Protein AF-A0A183CRA4-F1 (afdb_monomer_lite)

InterPro domains:
  IPR004686 Tricarboxylate/iron carrier [PF03820] (1-101)
  IPR004686 Tricarboxylate/iron carrier [PTHR11153] (2-101)

pLDDT: mean 79.02, std 6.77, range [53.03, 89.12]

Foldseek 3Di:
DVVLVVLVVVLVCVLVVVLVVVLVVVLVVQCVDPVCVVDPVNSVVVSVVSNVVSNVVSVVVSCVVDPQKDKDFLVPDDPVVSVVCCVPPNDDGMDIDGPDD

Secondary structure (DSSP, 8-state):
-TTHHHHHHHHHHHHHHHHHHHHHHHHHHHTTSHHHHH-TTHHHHHHHHHHHHHHHHHHHHHHHHS-SEEEEEGGGS-HHHHHHHHHHH---SEEEEE---

Sequence (101 aa):
AWLAIPQVVVSRVLMATPYMVLTPLVVNQLAKKEWFNARRWVSPAFQMLFCGVIIFFSTPLCCAIFPQLSHIKTSSLEPKLREKIAREHGHRDVVYFNKGL

Structure (mmCIF, N/CA/C/O backbone):
data_AF-A0A183CRA4-F1
#
_entry.id   AF-A0A183CRA4-F1
#
loop_
_atom_site.group_PDB
_atom_site.id
_atom_site.type_symbol
_atom_site.label_atom_id
_atom_site.label_alt_id
_atom_site.label_comp_id
_atom_site.label_asym_id
_atom_site.label_entity_id
_atom_site.label_seq_id
_atom_site.pdbx_PDB_ins_code
_atom_site.Cartn_x
_atom_site.Cartn_y
_atom_site.Cartn_z
_atom_site.occupancy
_atom_site.B_iso_or_equiv
_atom_site.auth_seq_id
_atom_site.auth_comp_id
_atom_site.auth_asym_id
_atom_site.auth_atom_id
_atom_site.pdbx_PDB_model_num
ATOM 1 N N . ALA A 1 1 ? 16.101 7.323 -15.024 1.00 53.25 1 ALA A N 1
ATOM 2 C CA . ALA A 1 1 ? 16.418 6.533 -13.814 1.00 53.25 1 ALA A CA 1
ATOM 3 C C . ALA A 1 1 ? 16.021 7.256 -12.520 1.00 53.25 1 ALA A C 1
ATOM 5 O O . ALA A 1 1 ? 15.339 6.651 -11.707 1.00 53.25 1 ALA A O 1
ATOM 6 N N . TRP A 1 2 ? 16.356 8.544 -12.349 1.00 58.09 2 TRP A N 1
ATOM 7 C CA . TRP A 1 2 ? 16.153 9.311 -11.102 1.00 58.09 2 TRP A CA 1
ATOM 8 C C . TRP A 1 2 ? 14.713 9.409 -10.566 1.00 58.09 2 TRP A C 1
ATOM 10 O O . TRP A 1 2 ? 14.528 9.524 -9.363 1.00 58.09 2 TRP A O 1
ATOM 20 N N . LEU A 1 3 ? 13.695 9.318 -11.428 1.00 67.38 3 LEU A N 1
ATOM 21 C CA . LEU A 1 3 ? 12.284 9.393 -11.017 1.00 67.38 3 LEU A CA 1
ATOM 22 C C . LEU A 1 3 ? 11.679 8.040 -10.598 1.00 67.38 3 LEU A C 1
ATOM 24 O O . LEU A 1 3 ? 10.609 8.016 -10.001 1.00 67.38 3 LEU A O 1
ATOM 28 N N . ALA A 1 4 ? 12.346 6.912 -10.871 1.00 70.19 4 ALA A N 1
ATOM 29 C CA . ALA A 1 4 ? 11.778 5.587 -10.605 1.00 70.19 4 ALA A CA 1
ATOM 30 C C . ALA A 1 4 ? 11.708 5.267 -9.103 1.00 70.19 4 ALA A C 1
ATOM 32 O O . ALA A 1 4 ? 10.688 4.788 -8.617 1.00 70.19 4 ALA A O 1
ATOM 33 N N . ILE A 1 5 ? 12.770 5.584 -8.360 1.00 76.81 5 ILE A N 1
ATOM 34 C CA . ILE A 1 5 ? 12.841 5.369 -6.909 1.00 76.81 5 ILE A CA 1
ATOM 35 C C . ILE A 1 5 ? 11.800 6.219 -6.156 1.00 76.81 5 ILE A C 1
ATOM 37 O O . ILE A 1 5 ? 11.008 5.635 -5.415 1.00 76.81 5 ILE A O 1
ATOM 41 N N . PRO A 1 6 ? 11.713 7.556 -6.345 1.00 78.38 6 PRO A N 1
ATOM 42 C CA . PRO A 1 6 ? 10.718 8.360 -5.634 1.00 78.38 6 PRO A CA 1
ATOM 43 C C . PRO A 1 6 ? 9.282 7.979 -6.010 1.00 78.38 6 PRO A C 1
ATOM 45 O O . PRO A 1 6 ? 8.412 8.001 -5.147 1.00 78.38 6 PRO A O 1
ATOM 48 N N . GLN A 1 7 ? 9.030 7.552 -7.252 1.00 75.06 7 GLN A N 1
ATOM 49 C CA . GLN A 1 7 ? 7.721 7.049 -7.673 1.00 75.06 7 GLN A CA 1
ATOM 50 C C . GLN A 1 7 ? 7.284 5.818 -6.857 1.00 75.06 7 GLN A C 1
ATOM 52 O O . GLN A 1 7 ? 6.143 5.757 -6.398 1.00 75.06 7 GLN A O 1
ATOM 57 N N . VAL A 1 8 ? 8.190 4.861 -6.629 1.00 77.50 8 VAL A N 1
ATOM 58 C CA . VAL A 1 8 ? 7.909 3.671 -5.807 1.00 77.50 8 VAL A CA 1
ATOM 59 C C . VAL A 1 8 ? 7.714 4.049 -4.338 1.00 77.50 8 VAL A C 1
ATOM 61 O O . VAL A 1 8 ? 6.766 3.583 -3.707 1.00 77.50 8 VAL A O 1
ATOM 64 N N . VAL A 1 9 ? 8.564 4.927 -3.797 1.00 81.12 9 VAL A N 1
ATOM 65 C CA . VAL A 1 9 ? 8.454 5.391 -2.403 1.00 81.12 9 VAL A CA 1
ATOM 66 C C . VAL A 1 9 ? 7.105 6.072 -2.163 1.00 81.12 9 VAL A C 1
ATOM 68 O O . VAL A 1 9 ? 6.393 5.708 -1.228 1.00 81.12 9 VAL A O 1
ATOM 71 N N . VAL A 1 10 ? 6.704 6.994 -3.042 1.00 81.69 10 VAL A N 1
ATOM 72 C CA . VAL A 1 10 ? 5.410 7.686 -2.951 1.00 81.69 10 VAL A CA 1
ATOM 73 C C . VAL A 1 10 ? 4.247 6.699 -3.065 1.00 81.69 10 VAL A C 1
ATOM 75 O O . VAL A 1 10 ? 3.313 6.780 -2.270 1.00 81.69 10 VAL A O 1
ATOM 78 N N . SER A 1 11 ? 4.319 5.718 -3.973 1.00 80.25 11 SER A N 1
ATOM 79 C CA . SER A 1 11 ? 3.296 4.669 -4.082 1.00 80.25 11 SER A CA 1
ATOM 80 C C . SER A 1 11 ? 3.122 3.884 -2.781 1.00 80.25 11 SER A C 1
ATOM 82 O O . SER A 1 11 ? 1.993 3.613 -2.377 1.00 80.25 11 SER A O 1
ATOM 84 N N . ARG A 1 12 ? 4.222 3.500 -2.124 1.00 80.44 12 ARG A N 1
ATOM 85 C CA . ARG A 1 12 ? 4.184 2.713 -0.881 1.00 80.44 12 ARG A CA 1
ATOM 86 C C . ARG A 1 12 ? 3.638 3.532 0.290 1.00 80.44 12 ARG A C 1
ATOM 88 O O . ARG A 1 12 ? 2.836 3.016 1.066 1.00 80.44 12 ARG A O 1
ATOM 95 N N . VAL A 1 13 ? 4.004 4.812 0.380 1.00 83.94 13 VAL A N 1
ATOM 96 C CA . VAL A 1 13 ? 3.470 5.739 1.393 1.00 83.94 13 VAL A CA 1
ATOM 97 C C . VAL A 1 13 ? 1.973 5.965 1.187 1.00 83.94 13 VAL A C 1
ATOM 99 O O . VAL A 1 13 ? 1.200 5.853 2.139 1.00 83.94 13 VAL A O 1
ATOM 102 N N . LEU A 1 14 ? 1.538 6.214 -0.051 1.00 80.31 14 LEU A N 1
ATOM 103 C CA . LEU A 1 14 ? 0.122 6.392 -0.381 1.00 80.31 14 LEU A CA 1
ATOM 104 C C . LEU A 1 14 ? -0.708 5.145 -0.076 1.00 80.31 14 LEU A C 1
ATOM 106 O O . LEU A 1 14 ? -1.829 5.278 0.399 1.00 80.31 14 LEU A O 1
ATOM 110 N N . MET A 1 15 ? -0.158 3.945 -0.278 1.00 78.56 15 MET A N 1
ATOM 111 C CA . MET A 1 15 ? -0.852 2.697 0.048 1.00 78.56 15 MET A CA 1
ATOM 112 C C . MET A 1 15 ? -1.079 2.536 1.563 1.00 78.56 15 MET A C 1
ATOM 114 O O . MET A 1 15 ? -2.121 2.029 1.979 1.00 78.56 15 MET A O 1
ATOM 118 N N . ALA A 1 16 ? -0.125 2.989 2.387 1.00 79.19 16 ALA A N 1
ATOM 119 C CA . ALA A 1 16 ? -0.157 2.859 3.847 1.00 79.19 16 ALA A CA 1
ATOM 120 C C . ALA A 1 16 ? -0.923 3.992 4.562 1.00 79.19 16 ALA A C 1
ATOM 122 O O . ALA A 1 16 ? -1.536 3.777 5.609 1.00 79.19 16 ALA A O 1
ATOM 123 N N . THR A 1 17 ? -0.931 5.195 3.988 1.00 83.56 17 THR A N 1
ATOM 124 C CA . THR A 1 17 ? -1.567 6.384 4.579 1.00 83.56 17 THR A CA 1
ATOM 125 C C . THR A 1 17 ? -3.056 6.195 4.921 1.00 83.56 17 THR A C 1
ATOM 127 O O . THR A 1 17 ? -3.435 6.534 6.046 1.00 83.56 17 THR A O 1
ATOM 130 N N . PRO A 1 18 ? -3.924 5.642 4.045 1.00 77.88 18 PRO A N 1
ATOM 131 C CA . PRO A 1 18 ? -5.351 5.555 4.342 1.00 77.88 18 PRO A CA 1
ATOM 132 C C . PRO A 1 18 ? -5.624 4.666 5.553 1.00 77.88 18 PRO A C 1
ATOM 134 O O . PRO A 1 18 ? -6.401 5.057 6.419 1.00 77.88 18 PRO A O 1
ATOM 137 N N . TYR A 1 19 ? -4.956 3.515 5.683 1.00 80.75 19 TYR A N 1
ATOM 138 C CA . TYR A 1 19 ? -5.188 2.654 6.844 1.00 80.75 19 TYR A CA 1
ATOM 139 C C . TYR A 1 19 ? -4.631 3.289 8.128 1.00 80.75 19 TYR A C 1
ATOM 141 O O . TYR A 1 19 ? -5.309 3.240 9.155 1.00 80.75 19 TYR A O 1
ATOM 149 N N . MET A 1 20 ? -3.444 3.912 8.088 1.00 83.44 20 MET A N 1
ATOM 150 C CA . MET A 1 20 ? -2.828 4.517 9.277 1.00 83.44 20 MET A CA 1
ATOM 151 C C . MET A 1 20 ? -3.635 5.689 9.839 1.00 83.44 20 MET A C 1
ATOM 153 O O . MET A 1 20 ? -3.617 5.900 11.047 1.00 83.44 20 MET A O 1
ATOM 157 N N . VAL A 1 21 ? -4.365 6.422 8.993 1.00 84.88 21 VAL A N 1
ATOM 158 C CA . VAL A 1 21 ? -5.225 7.5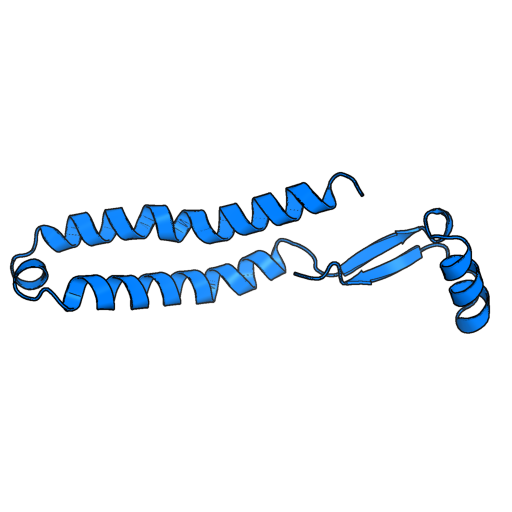34 9.425 1.00 84.88 21 VAL A CA 1
ATOM 159 C C . VAL A 1 21 ? -6.629 7.053 9.794 1.00 84.88 21 VAL A C 1
ATOM 161 O O . VAL A 1 21 ? -7.167 7.448 10.827 1.00 84.88 21 VAL A O 1
ATOM 164 N N . LEU A 1 22 ? -7.235 6.173 8.992 1.00 82.50 22 LEU A N 1
ATOM 165 C CA . LEU A 1 22 ? -8.615 5.730 9.218 1.00 82.50 22 LEU A CA 1
ATOM 166 C C . LEU A 1 22 ? -8.743 4.813 10.437 1.00 82.50 22 LEU A C 1
ATOM 168 O O . LEU A 1 22 ? -9.704 4.932 11.193 1.00 82.50 22 LEU A O 1
ATOM 172 N N . THR A 1 23 ? -7.769 3.931 10.666 1.00 82.88 23 THR A N 1
ATOM 173 C CA . THR A 1 23 ? -7.793 2.981 11.789 1.00 82.88 23 THR A CA 1
ATOM 174 C C . THR A 1 23 ? -7.932 3.672 13.155 1.00 82.88 23 THR A C 1
ATOM 176 O O . THR A 1 23 ? -8.881 3.344 13.869 1.00 82.88 23 THR A O 1
ATOM 179 N N . PRO A 1 24 ? -7.073 4.639 13.551 1.00 83.50 24 PRO A N 1
ATOM 180 C CA . PRO A 1 24 ? -7.199 5.293 14.854 1.00 83.50 24 PRO A CA 1
ATOM 181 C C . PRO A 1 24 ? -8.481 6.125 14.976 1.00 83.50 24 PRO A C 1
ATOM 183 O O . PRO A 1 24 ? -9.057 6.174 16.059 1.00 83.50 24 PRO A O 1
ATOM 186 N N . LEU A 1 25 ? -8.976 6.730 13.889 1.00 85.75 25 LEU A N 1
ATOM 187 C CA . LEU A 1 25 ? -10.237 7.479 13.909 1.00 85.75 25 LEU A CA 1
ATOM 188 C C . LEU A 1 25 ? -11.433 6.564 14.192 1.00 85.75 25 LEU A C 1
ATOM 190 O O . LEU A 1 25 ? -12.255 6.874 15.055 1.00 85.75 25 LEU A O 1
ATOM 194 N N . VAL A 1 26 ? -11.509 5.422 13.507 1.00 84.38 26 VAL A N 1
ATOM 195 C CA . VAL A 1 26 ? -12.592 4.448 13.690 1.00 84.38 26 VAL A CA 1
ATOM 196 C C . VAL A 1 26 ? -12.512 3.804 15.073 1.00 84.38 26 VAL A C 1
ATOM 198 O O . VAL A 1 26 ? -13.519 3.738 15.776 1.00 84.38 26 VAL A O 1
ATOM 201 N N . VAL A 1 27 ? -11.318 3.389 15.511 1.00 84.06 27 VAL A N 1
ATOM 202 C CA . VAL A 1 27 ? -11.121 2.803 16.846 1.00 84.06 27 VAL A CA 1
ATOM 203 C C . VAL A 1 27 ? -11.471 3.809 17.946 1.00 84.06 27 VAL A C 1
ATOM 205 O O . VAL A 1 27 ? -12.146 3.436 18.900 1.00 84.06 27 VAL A O 1
ATOM 208 N N . ASN A 1 28 ? -11.112 5.090 17.805 1.00 84.81 28 ASN A N 1
ATOM 209 C CA . ASN A 1 28 ? -11.454 6.126 18.784 1.00 84.81 28 ASN A CA 1
ATOM 210 C C . ASN A 1 28 ? -12.968 6.404 18.853 1.00 84.81 28 ASN A C 1
ATOM 212 O O . ASN A 1 28 ? -13.501 6.713 19.917 1.00 84.81 28 ASN A O 1
ATOM 216 N N . GLN A 1 29 ? -13.694 6.271 17.739 1.00 83.69 29 GLN A N 1
ATOM 217 C CA . GLN A 1 29 ? -15.158 6.346 17.756 1.00 83.69 29 GLN A CA 1
ATOM 218 C C . GLN A 1 29 ? -15.796 5.106 18.393 1.00 83.69 29 GLN A C 1
ATOM 220 O O . GLN A 1 29 ? -16.744 5.236 19.166 1.00 83.69 29 GLN A O 1
ATOM 225 N N . LEU A 1 30 ? -15.271 3.913 18.107 1.00 81.56 30 LEU A N 1
ATOM 226 C CA . LEU A 1 30 ? -15.774 2.656 18.662 1.00 81.56 30 LEU A CA 1
ATOM 227 C C . LEU A 1 30 ? -15.462 2.505 20.154 1.00 81.56 30 LEU A C 1
ATOM 229 O O . LEU A 1 30 ? -16.303 1.994 20.888 1.00 81.56 30 LEU A O 1
ATOM 233 N N . ALA A 1 31 ? -14.326 3.024 20.625 1.00 80.31 31 ALA A N 1
ATOM 234 C CA . ALA A 1 31 ? -13.935 3.032 22.035 1.00 80.31 31 ALA A CA 1
ATOM 235 C C . ALA A 1 31 ? -14.912 3.802 22.941 1.00 80.31 31 ALA A C 1
ATOM 237 O O . ALA A 1 31 ? -14.965 3.540 24.140 1.00 80.31 31 ALA A O 1
ATOM 238 N N . LYS A 1 32 ? -15.732 4.702 22.377 1.00 80.44 32 LYS A N 1
ATOM 239 C CA . LYS A 1 32 ? -16.812 5.392 23.105 1.00 80.44 32 LYS A CA 1
ATOM 240 C C . LYS A 1 32 ? -18.004 4.483 23.425 1.00 80.44 32 LYS A C 1
ATOM 242 O O . LYS A 1 32 ? -18.854 4.869 24.219 1.00 80.44 32 LYS A O 1
ATOM 247 N N . LYS A 1 33 ? -18.103 3.300 22.805 1.00 80.50 33 LYS A N 1
ATOM 248 C CA . LYS A 1 33 ? -19.149 2.312 23.098 1.00 80.50 33 LYS A CA 1
ATOM 249 C C . LYS A 1 33 ? -18.664 1.331 24.162 1.00 80.50 33 LYS A C 1
ATOM 251 O O . LYS A 1 33 ? -17.649 0.662 23.979 1.00 80.50 33 LYS A O 1
ATOM 256 N N . GLU A 1 34 ? -19.447 1.165 25.226 1.00 73.69 34 GLU A N 1
ATOM 257 C CA . GLU A 1 34 ? -19.102 0.282 26.350 1.00 73.69 34 GLU A CA 1
ATOM 258 C C . GLU A 1 34 ? -18.871 -1.175 25.925 1.00 73.69 34 GLU A C 1
ATOM 260 O O . GLU A 1 34 ? -17.943 -1.809 26.412 1.00 73.69 34 GLU A O 1
ATOM 265 N N . TRP A 1 35 ? -19.618 -1.692 24.942 1.00 77.69 35 TRP A N 1
ATOM 266 C CA . TRP A 1 35 ? -19.425 -3.054 24.418 1.00 77.69 35 TRP A CA 1
ATOM 267 C C . TRP A 1 35 ? -18.049 -3.276 23.765 1.00 77.69 35 TRP A C 1
ATOM 269 O O . TRP A 1 35 ? -17.482 -4.364 23.864 1.00 77.69 35 TRP A O 1
ATOM 279 N N . PHE A 1 36 ? -17.494 -2.248 23.117 1.00 76.94 36 PHE A N 1
ATOM 280 C CA . PHE A 1 36 ? -16.186 -2.331 22.465 1.00 76.94 36 PHE A CA 1
ATOM 281 C C . PHE A 1 36 ? -15.049 -2.295 23.493 1.00 76.94 36 PHE A C 1
ATOM 283 O O . PHE A 1 36 ? -14.063 -3.017 23.354 1.00 76.94 36 PHE A O 1
ATOM 290 N N . ASN A 1 37 ? -15.212 -1.504 24.558 1.00 71.06 37 ASN A N 1
ATOM 291 C CA . ASN A 1 37 ? -14.234 -1.407 25.642 1.00 71.06 37 ASN A CA 1
ATOM 292 C C . ASN A 1 37 ? -14.317 -2.596 26.623 1.00 71.06 37 ASN A C 1
ATOM 294 O O . ASN A 1 37 ? -13.303 -3.038 27.159 1.00 71.06 37 ASN A O 1
ATOM 298 N N . ALA A 1 38 ? -15.507 -3.179 26.801 1.00 77.75 38 ALA A N 1
ATOM 299 C CA . ALA A 1 38 ? -15.733 -4.336 27.668 1.00 77.75 38 ALA A CA 1
ATOM 300 C C . ALA A 1 38 ? -15.000 -5.604 27.198 1.00 77.75 38 ALA A C 1
ATOM 302 O O . ALA A 1 38 ? -14.750 -6.509 27.994 1.00 77.75 38 ALA A O 1
ATOM 303 N N . ARG A 1 39 ? -14.648 -5.704 25.909 1.00 78.06 39 ARG A N 1
ATOM 304 C CA . ARG A 1 39 ? -14.061 -6.916 25.329 1.00 78.06 39 ARG A CA 1
ATOM 305 C C . ARG A 1 39 ? -12.743 -6.600 24.621 1.00 78.06 39 ARG A C 1
ATOM 307 O O . ARG A 1 39 ? -12.696 -6.360 23.419 1.00 78.06 39 ARG A O 1
ATOM 314 N N . ARG A 1 40 ? -11.639 -6.686 25.375 1.00 73.00 40 ARG A N 1
ATOM 315 C CA . ARG A 1 40 ? -10.266 -6.313 24.960 1.00 73.00 40 ARG A CA 1
ATOM 316 C C . ARG A 1 40 ? -9.734 -7.014 23.694 1.00 73.00 40 ARG A C 1
ATOM 318 O O . ARG A 1 40 ? -8.809 -6.507 23.072 1.00 73.00 40 ARG A O 1
ATOM 325 N N . TRP A 1 41 ? -10.339 -8.129 23.277 1.00 82.94 41 TRP A N 1
ATOM 326 C CA . TRP A 1 41 ? -10.015 -8.852 22.034 1.00 82.94 41 TRP A CA 1
ATOM 327 C C . TRP A 1 41 ? -10.671 -8.266 20.775 1.00 82.94 41 TRP A C 1
ATOM 329 O O . TRP A 1 41 ? -10.197 -8.509 19.668 1.00 82.94 41 TRP A O 1
ATOM 339 N N . VAL A 1 42 ? -11.742 -7.481 20.921 1.00 82.81 42 VAL A N 1
ATOM 340 C CA . VAL A 1 42 ? -12.486 -6.919 19.783 1.00 82.81 42 VAL A CA 1
ATOM 341 C C . VAL A 1 42 ? -11.671 -5.833 19.086 1.00 82.81 42 VAL A C 1
ATOM 343 O O . VAL A 1 42 ? -11.650 -5.786 17.861 1.00 82.81 42 VAL A O 1
ATOM 346 N N . SER A 1 43 ? -10.934 -5.016 19.843 1.00 77.31 43 SER A N 1
ATOM 347 C CA . SER A 1 43 ? -10.104 -3.942 19.287 1.00 77.31 43 SER A CA 1
ATOM 348 C C . SER A 1 43 ? -9.008 -4.441 18.325 1.00 77.31 43 SER A C 1
ATOM 350 O O . SER A 1 43 ? -8.983 -3.968 17.187 1.00 77.31 43 SER A O 1
ATOM 352 N N . PRO A 1 44 ? -8.123 -5.392 18.700 1.00 82.25 44 PRO A N 1
ATOM 353 C CA . PRO A 1 44 ? -7.100 -5.893 17.779 1.00 82.25 44 PRO A CA 1
ATOM 354 C C . PRO A 1 44 ? -7.689 -6.694 16.608 1.00 82.25 44 PRO A C 1
ATOM 356 O O . PRO A 1 44 ? -7.204 -6.565 15.485 1.00 82.25 44 PRO A O 1
ATOM 359 N N . ALA A 1 45 ? -8.756 -7.471 16.830 1.00 86.81 45 ALA A N 1
ATOM 360 C CA . ALA A 1 45 ? -9.410 -8.236 15.766 1.00 86.81 45 ALA A CA 1
ATOM 361 C C . ALA A 1 45 ? -10.064 -7.322 14.717 1.00 86.81 45 ALA A C 1
ATOM 363 O O . ALA A 1 45 ? -9.881 -7.515 13.515 1.00 86.81 45 ALA A O 1
ATOM 364 N N . PHE A 1 46 ? -10.779 -6.288 15.168 1.00 86.06 46 PHE A N 1
ATOM 365 C CA . PHE A 1 46 ? -11.393 -5.297 14.292 1.00 86.06 46 PHE A CA 1
ATOM 366 C C . PHE A 1 46 ? -10.340 -4.538 13.481 1.00 86.06 46 PHE A C 1
ATOM 368 O O . PHE A 1 46 ? -10.483 -4.392 12.271 1.00 86.06 46 PHE A O 1
ATOM 375 N N . GLN A 1 47 ? -9.253 -4.106 14.126 1.00 82.88 47 GLN A N 1
ATOM 376 C CA . GLN A 1 47 ? -8.160 -3.408 13.455 1.00 82.88 47 GLN A CA 1
ATOM 377 C C . GLN A 1 47 ? -7.476 -4.279 12.391 1.00 82.88 47 GLN A C 1
ATOM 379 O O . GLN A 1 47 ? -7.202 -3.788 11.297 1.00 82.88 47 GLN A O 1
ATOM 384 N N . MET A 1 48 ? -7.229 -5.563 12.675 1.00 86.62 48 MET A N 1
ATOM 385 C CA . MET A 1 48 ? -6.645 -6.493 11.704 1.00 86.62 48 MET A CA 1
ATOM 386 C C . MET A 1 48 ? -7.575 -6.710 10.504 1.00 86.62 48 MET A C 1
ATOM 388 O O . MET A 1 48 ? -7.120 -6.632 9.363 1.00 86.62 48 MET A O 1
ATOM 392 N N . LEU A 1 49 ? -8.874 -6.914 10.747 1.00 89.12 49 LEU A N 1
ATOM 393 C CA . LEU A 1 49 ? -9.871 -7.081 9.688 1.00 89.12 49 LEU A CA 1
ATOM 394 C C . LEU A 1 49 ? -9.979 -5.817 8.822 1.00 89.12 49 LEU A C 1
ATOM 396 O O . LEU A 1 49 ? -9.905 -5.890 7.599 1.00 89.12 49 LEU A O 1
ATOM 400 N N . PHE A 1 50 ? -10.110 -4.652 9.456 1.00 86.81 50 PHE A N 1
ATOM 401 C CA . PHE A 1 50 ? -10.265 -3.368 8.777 1.00 86.81 50 PHE A CA 1
ATOM 402 C C . PHE A 1 50 ? -9.029 -3.011 7.942 1.00 86.81 50 PHE A C 1
ATOM 404 O O . PHE A 1 50 ? -9.150 -2.643 6.775 1.00 86.81 50 PHE A O 1
ATOM 411 N N . CYS A 1 51 ? -7.834 -3.196 8.509 1.00 85.75 51 CYS A N 1
ATOM 412 C CA . CYS A 1 51 ? -6.575 -3.021 7.792 1.00 85.75 51 CYS A CA 1
ATOM 413 C C . CYS A 1 51 ? -6.466 -3.994 6.607 1.00 85.75 51 CYS A C 1
ATOM 415 O O . CYS A 1 51 ? -6.138 -3.574 5.498 1.00 85.75 51 CYS A O 1
ATOM 417 N N . GLY A 1 52 ? -6.811 -5.270 6.812 1.00 86.94 52 GLY A N 1
ATOM 418 C CA . GLY A 1 52 ? -6.802 -6.288 5.762 1.00 86.94 52 GLY A CA 1
ATOM 419 C C . GLY A 1 52 ? -7.710 -5.935 4.585 1.00 86.94 52 GLY A C 1
ATOM 420 O O . GLY A 1 52 ? -7.276 -6.017 3.439 1.00 86.94 52 GLY A O 1
ATOM 421 N N . VAL A 1 53 ? -8.930 -5.461 4.855 1.00 88.12 53 VAL A N 1
ATOM 422 C CA . VAL A 1 53 ? -9.867 -5.008 3.814 1.00 88.12 53 VAL A CA 1
ATOM 423 C C . VAL A 1 53 ? -9.299 -3.814 3.045 1.00 88.12 53 VAL A C 1
ATOM 425 O O . VAL A 1 53 ? -9.297 -3.824 1.816 1.00 88.12 53 VAL A O 1
ATOM 428 N N . ILE A 1 54 ? -8.764 -2.804 3.737 1.00 85.56 54 ILE A N 1
ATOM 429 C CA . ILE A 1 54 ? -8.184 -1.623 3.078 1.00 85.56 54 ILE A CA 1
ATOM 430 C C . ILE A 1 54 ? -6.997 -2.017 2.196 1.00 85.56 54 ILE A C 1
ATOM 432 O O . ILE A 1 54 ? -6.927 -1.589 1.045 1.00 85.56 54 ILE A O 1
ATOM 436 N N . ILE A 1 55 ? -6.078 -2.845 2.699 1.00 84.69 55 ILE A N 1
ATOM 437 C CA . ILE A 1 55 ? -4.905 -3.296 1.937 1.00 84.69 55 ILE A CA 1
ATOM 438 C C . ILE A 1 55 ? -5.329 -4.129 0.725 1.00 84.69 55 ILE A C 1
ATOM 440 O O . ILE A 1 55 ? -4.759 -3.953 -0.354 1.00 84.69 55 ILE A O 1
ATOM 444 N N . PHE A 1 56 ? -6.342 -4.987 0.874 1.00 87.69 56 PHE A N 1
ATOM 445 C CA . PHE A 1 56 ? -6.855 -5.825 -0.210 1.00 87.69 56 PHE A CA 1
ATOM 446 C C . PHE A 1 56 ? -7.325 -5.002 -1.415 1.00 87.69 56 PHE A C 1
ATOM 448 O O . PHE A 1 56 ? -7.035 -5.372 -2.548 1.00 87.69 56 PHE A O 1
ATOM 455 N N . PHE A 1 57 ? -7.981 -3.859 -1.189 1.00 85.81 57 PHE A N 1
ATOM 456 C CA . PHE A 1 57 ? -8.394 -2.954 -2.269 1.00 85.81 57 PHE A CA 1
ATOM 457 C C . P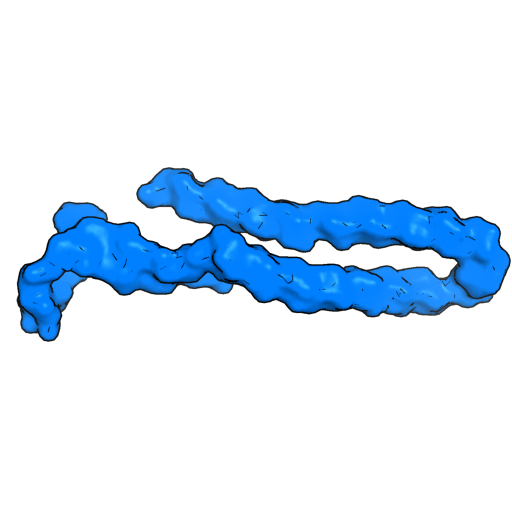HE A 1 57 ? -7.291 -1.985 -2.707 1.00 85.81 57 PHE A C 1
ATOM 459 O O . PHE A 1 57 ? -7.149 -1.703 -3.895 1.00 85.81 57 PHE A O 1
ATOM 466 N N . SER A 1 58 ? -6.486 -1.484 -1.771 1.00 82.62 58 SER A N 1
ATOM 467 C CA . SER A 1 58 ? -5.420 -0.516 -2.054 1.00 82.62 58 SER A CA 1
ATOM 468 C C . SER A 1 58 ? -4.313 -1.119 -2.929 1.00 82.62 58 SER A C 1
ATOM 470 O O . SER A 1 58 ? -3.829 -0.476 -3.856 1.00 82.62 58 SER A O 1
ATOM 472 N N . THR A 1 59 ? -3.969 -2.392 -2.715 1.00 83.12 59 THR A N 1
ATOM 473 C CA . THR A 1 59 ? -2.904 -3.087 -3.459 1.00 83.12 59 THR A CA 1
ATOM 474 C C . THR A 1 59 ? -3.148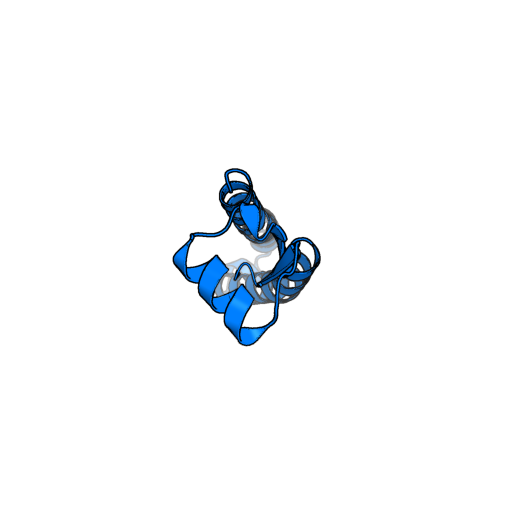 -3.143 -4.978 1.00 83.12 59 THR A C 1
ATOM 476 O O . THR A 1 59 ? -2.288 -2.667 -5.723 1.00 83.12 59 THR A O 1
ATOM 479 N N . PRO A 1 60 ? -4.285 -3.662 -5.492 1.00 81.62 60 PRO A N 1
ATOM 480 C CA . PRO A 1 60 ? -4.543 -3.672 -6.932 1.00 81.62 60 PRO A CA 1
ATOM 481 C C . PRO A 1 60 ? -4.703 -2.260 -7.512 1.00 81.62 60 PRO A C 1
ATOM 483 O O . PRO A 1 60 ? -4.287 -2.029 -8.646 1.00 81.62 60 PRO A O 1
ATOM 486 N N . LEU A 1 61 ? -5.235 -1.300 -6.742 1.00 78.62 61 LEU A N 1
ATOM 487 C CA . LEU A 1 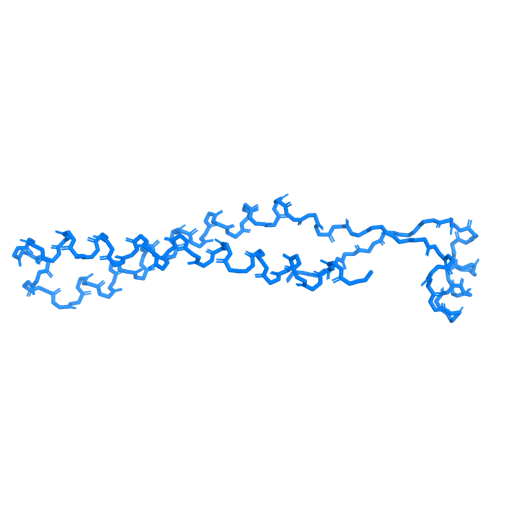61 ? -5.343 0.100 -7.169 1.00 78.62 61 LEU A CA 1
ATOM 488 C C . LEU A 1 61 ? -3.966 0.747 -7.354 1.00 78.62 61 LEU A C 1
ATOM 490 O O . LEU A 1 61 ? -3.729 1.399 -8.368 1.00 78.62 61 LEU A O 1
ATOM 494 N N . CYS A 1 62 ? -3.028 0.531 -6.431 1.00 72.12 62 CYS A N 1
ATOM 495 C CA . CYS A 1 62 ? -1.661 1.030 -6.570 1.00 72.12 62 CYS A CA 1
ATOM 496 C C . CYS A 1 62 ? -0.938 0.397 -7.768 1.00 72.12 62 CYS A C 1
ATOM 498 O O . CYS A 1 62 ? -0.280 1.113 -8.520 1.00 72.12 62 CYS A O 1
ATOM 500 N N . CYS A 1 63 ? -1.109 -0.909 -7.998 1.00 74.88 63 CYS A N 1
ATOM 501 C CA . CYS A 1 63 ? -0.572 -1.581 -9.186 1.00 74.88 63 CYS A CA 1
ATOM 502 C C . CYS A 1 63 ? -1.180 -1.049 -10.499 1.00 74.88 63 CYS A C 1
ATOM 504 O O . CYS A 1 63 ? -0.507 -1.027 -11.524 1.00 74.88 63 CYS A O 1
ATOM 506 N N . ALA A 1 64 ? -2.440 -0.599 -10.489 1.00 74.75 64 ALA A N 1
ATOM 507 C CA . ALA A 1 64 ? -3.079 -0.002 -11.662 1.00 74.75 64 ALA A CA 1
ATOM 508 C C . ALA A 1 64 ? -2.621 1.446 -11.916 1.00 74.75 64 ALA A C 1
ATOM 510 O O . ALA A 1 64 ? -2.428 1.845 -13.063 1.00 74.75 64 ALA A O 1
ATOM 511 N N . ILE A 1 65 ? -2.429 2.233 -10.853 1.00 73.12 65 ILE A N 1
ATOM 512 C CA . ILE A 1 65 ? -1.999 3.638 -10.937 1.00 73.12 65 ILE A CA 1
ATOM 513 C C . ILE A 1 65 ? -0.529 3.747 -11.371 1.00 73.12 65 ILE A C 1
ATOM 515 O O . ILE A 1 65 ? -0.155 4.697 -12.062 1.00 73.12 65 ILE A O 1
ATOM 519 N N . PHE A 1 66 ? 0.313 2.776 -11.005 1.00 68.81 66 PHE A N 1
ATOM 520 C CA . PHE A 1 66 ? 1.728 2.764 -11.366 1.00 68.81 66 PHE A CA 1
ATOM 521 C C . PHE A 1 66 ? 2.024 1.666 -12.391 1.00 68.81 66 PHE A C 1
ATOM 523 O O . PHE A 1 66 ? 2.148 0.507 -12.011 1.00 68.81 66 PHE A O 1
ATOM 530 N N . PRO A 1 67 ? 2.213 2.001 -13.684 1.00 66.88 67 PRO A N 1
ATOM 531 C CA . PRO A 1 67 ? 2.413 0.988 -14.710 1.00 66.88 67 PRO A CA 1
ATOM 532 C C . PRO A 1 67 ? 3.678 0.173 -14.425 1.00 66.88 67 PRO A C 1
ATOM 534 O O . PRO A 1 67 ? 4.799 0.706 -14.483 1.00 66.88 67 PRO A O 1
ATOM 537 N N . GLN A 1 68 ? 3.482 -1.126 -14.160 1.00 68.00 68 GLN A N 1
ATOM 538 C CA . GLN A 1 68 ? 4.555 -2.114 -14.029 1.00 68.00 68 GLN A CA 1
ATOM 539 C C . GLN A 1 68 ? 5.427 -2.159 -15.293 1.00 68.00 68 GLN A C 1
ATOM 541 O O . GLN A 1 68 ? 6.623 -2.403 -15.185 1.00 68.00 68 GLN A O 1
ATOM 546 N N . LEU A 1 69 ? 4.880 -1.892 -16.489 1.00 70.88 69 LEU A N 1
ATOM 547 C CA . LEU A 1 69 ? 5.645 -1.925 -17.740 1.00 70.88 69 LEU A CA 1
ATOM 548 C C . LEU A 1 69 ? 6.381 -0.595 -18.024 1.00 70.88 69 LEU A C 1
ATOM 550 O O . LEU A 1 69 ? 5.798 0.439 -18.352 1.00 70.88 69 LEU A O 1
ATOM 554 N N . SER A 1 70 ? 7.700 -0.633 -17.859 1.00 73.50 70 SER A N 1
ATOM 555 C CA . SER A 1 70 ? 8.761 0.259 -18.355 1.00 73.50 70 SER A CA 1
ATOM 556 C C . SER A 1 70 ? 8.928 0.307 -19.871 1.00 73.50 70 SER A C 1
ATOM 558 O O . SER A 1 70 ? 8.896 -0.761 -20.466 1.00 73.50 70 SER A O 1
ATOM 560 N N . HIS A 1 71 ? 9.247 1.451 -20.486 1.00 79.06 71 HIS A N 1
ATOM 561 C CA . HIS A 1 71 ? 9.978 1.486 -21.757 1.00 79.06 71 HIS A CA 1
ATOM 562 C C . HIS A 1 71 ? 11.305 2.236 -21.584 1.00 79.06 71 HIS A C 1
ATOM 564 O O . HIS A 1 71 ? 11.387 3.202 -20.822 1.00 79.06 71 HIS A O 1
ATOM 570 N N . ILE A 1 72 ? 12.354 1.784 -22.267 1.00 82.50 72 ILE A N 1
ATOM 571 C CA . ILE A 1 72 ? 13.672 2.430 -22.281 1.00 82.50 72 ILE A CA 1
ATOM 572 C C . ILE A 1 72 ? 14.284 2.329 -23.679 1.00 82.50 72 ILE A C 1
ATOM 574 O O . ILE A 1 72 ? 14.089 1.339 -24.384 1.00 82.50 72 ILE A O 1
ATOM 578 N N . LYS A 1 73 ? 15.011 3.373 -24.090 1.00 82.75 73 LYS A N 1
ATOM 579 C CA . LYS A 1 73 ? 15.726 3.380 -25.368 1.00 82.75 73 LYS A CA 1
ATOM 580 C C . LYS A 1 73 ? 16.929 2.451 -25.312 1.00 82.75 73 LYS A C 1
ATOM 582 O O . LYS A 1 73 ? 17.726 2.550 -24.381 1.00 82.75 73 LYS A O 1
ATOM 587 N N . THR A 1 74 ? 17.119 1.648 -26.353 1.00 78.31 74 THR A N 1
ATOM 588 C CA . THR A 1 74 ? 18.236 0.696 -26.479 1.00 78.31 74 THR A CA 1
ATOM 589 C C . THR A 1 74 ? 19.610 1.369 -26.467 1.00 78.31 74 THR A C 1
ATOM 591 O O . THR A 1 74 ? 20.596 0.783 -26.028 1.00 78.31 74 THR A O 1
ATOM 594 N N . SER A 1 75 ? 19.670 2.647 -26.854 1.00 78.00 75 SER A N 1
ATOM 595 C CA . SER A 1 75 ? 20.862 3.496 -26.760 1.00 78.00 75 SER A CA 1
ATOM 596 C C . SER A 1 75 ? 21.290 3.825 -25.325 1.00 78.00 75 SER A C 1
ATOM 598 O O . SER A 1 75 ? 22.445 4.169 -25.107 1.00 78.00 75 SER A O 1
ATOM 600 N N . SER A 1 76 ? 20.369 3.759 -24.359 1.00 78.88 76 SER A N 1
ATOM 601 C CA . SER A 1 76 ? 20.626 4.029 -22.938 1.00 78.88 76 SER A CA 1
ATOM 602 C C . SER A 1 76 ? 20.890 2.757 -22.126 1.00 78.88 76 SER A C 1
ATOM 604 O O . SER A 1 76 ? 21.064 2.848 -20.912 1.00 78.88 76 SER A O 1
ATOM 606 N N . LEU A 1 77 ? 20.896 1.584 -22.769 1.00 79.94 77 LEU A N 1
ATOM 607 C CA . LEU A 1 77 ? 21.253 0.316 -22.138 1.00 79.94 77 LEU A CA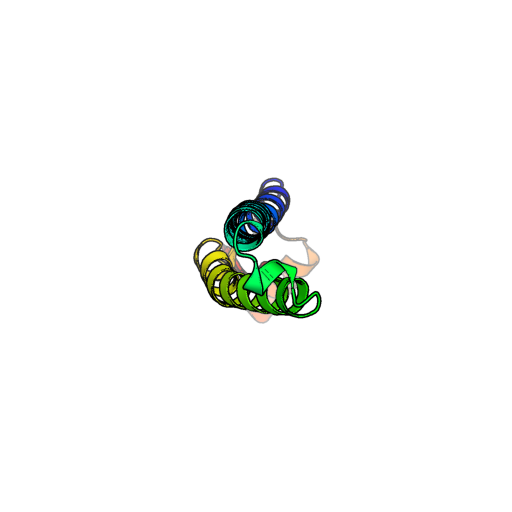 1
ATOM 608 C C . LEU A 1 77 ? 22.765 0.085 -22.138 1.00 79.94 77 LEU A C 1
ATOM 610 O O . LEU A 1 77 ? 23.496 0.594 -22.988 1.00 79.94 77 LEU A O 1
ATOM 614 N N . GLU A 1 78 ? 23.224 -0.736 -21.193 1.00 82.88 78 GLU A N 1
ATOM 615 C CA . GLU A 1 78 ? 24.620 -1.156 -21.122 1.00 82.88 78 GLU A CA 1
ATOM 616 C C . GLU A 1 78 ? 25.077 -1.850 -22.420 1.00 82.88 78 GLU A C 1
ATOM 618 O O . GLU A 1 78 ? 24.303 -2.607 -23.020 1.00 82.88 78 GLU A O 1
ATOM 623 N N . PRO A 1 79 ? 26.349 -1.670 -22.833 1.00 82.44 79 PRO A N 1
ATOM 624 C CA . PRO A 1 79 ? 26.861 -2.191 -24.103 1.00 82.44 79 PRO A CA 1
ATOM 625 C C . PRO A 1 79 ? 26.651 -3.700 -24.269 1.00 82.44 79 PRO A C 1
ATOM 627 O O . PRO A 1 79 ? 26.222 -4.150 -25.329 1.00 82.44 79 PRO A O 1
ATOM 630 N N . LYS A 1 80 ? 26.858 -4.470 -23.192 1.00 83.88 80 LYS A N 1
ATOM 631 C CA . LYS A 1 80 ? 26.649 -5.927 -23.171 1.00 83.88 80 LYS A CA 1
ATOM 632 C C . LYS A 1 80 ? 25.194 -6.312 -23.450 1.00 83.88 80 LYS A C 1
ATOM 634 O O . LYS A 1 80 ? 24.939 -7.262 -24.186 1.00 83.88 80 LYS A O 1
ATOM 639 N N . LEU A 1 81 ? 24.235 -5.574 -22.882 1.00 80.38 81 LEU A N 1
ATOM 640 C CA . LEU A 1 81 ? 22.811 -5.827 -23.111 1.00 80.38 81 LEU A CA 1
ATOM 641 C C . LEU A 1 81 ? 22.408 -5.427 -24.529 1.00 80.38 81 LEU A C 1
ATOM 643 O O . LEU A 1 81 ? 21.660 -6.149 -25.181 1.00 80.38 81 LEU A O 1
ATOM 647 N N . ARG A 1 82 ? 22.949 -4.313 -25.028 1.00 81.69 82 ARG A N 1
ATOM 648 C CA . ARG A 1 82 ? 22.716 -3.838 -26.393 1.00 81.69 82 ARG A CA 1
ATOM 649 C C . ARG A 1 82 ? 23.179 -4.850 -27.438 1.00 81.69 82 ARG A C 1
ATOM 651 O O . ARG A 1 82 ? 22.439 -5.137 -28.373 1.00 81.69 82 ARG A O 1
ATOM 658 N N . GLU A 1 83 ? 24.374 -5.411 -27.266 1.00 81.56 83 GLU A N 1
ATOM 659 C CA . GLU A 1 83 ? 24.906 -6.450 -28.153 1.00 81.56 83 GLU A CA 1
ATOM 660 C C . GLU A 1 83 ? 24.073 -7.731 -28.104 1.00 81.56 83 GLU A C 1
ATOM 662 O O . GLU A 1 83 ? 23.793 -8.319 -29.149 1.00 81.56 83 GLU A O 1
ATOM 667 N N . LYS A 1 84 ? 23.624 -8.141 -26.912 1.00 83.06 84 LYS A N 1
ATOM 668 C CA . LYS A 1 84 ? 22.753 -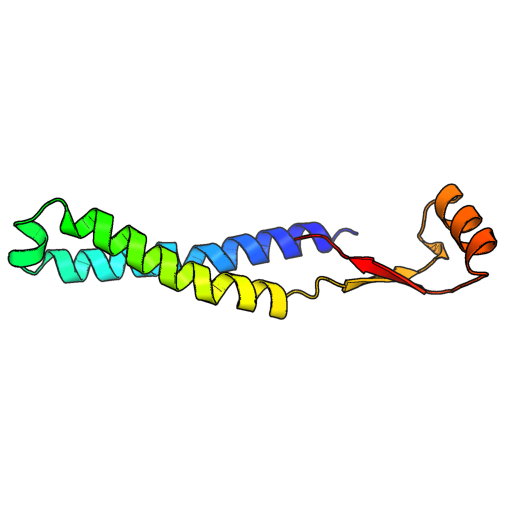9.311 -26.761 1.00 83.06 84 LYS A CA 1
ATOM 669 C C . LYS A 1 84 ? 21.408 -9.116 -27.469 1.00 83.06 84 LYS A C 1
ATOM 671 O O . LYS A 1 84 ? 21.006 -9.971 -28.253 1.00 83.06 84 LYS A O 1
ATOM 676 N N . ILE A 1 85 ? 20.760 -7.967 -27.265 1.00 82.50 85 ILE A N 1
ATOM 677 C CA . ILE A 1 85 ? 19.485 -7.622 -27.915 1.00 82.50 85 ILE A CA 1
ATOM 678 C C . ILE A 1 85 ? 19.653 -7.558 -29.438 1.00 82.50 85 ILE A C 1
ATOM 680 O O . ILE A 1 85 ? 18.826 -8.105 -30.163 1.00 82.50 85 ILE A O 1
ATOM 684 N N . ALA A 1 86 ? 20.742 -6.954 -29.927 1.00 81.94 86 ALA A N 1
ATOM 685 C CA . ALA A 1 86 ? 21.022 -6.863 -31.358 1.00 81.94 86 ALA A CA 1
ATOM 686 C C . ALA A 1 86 ? 21.209 -8.241 -32.016 1.00 81.94 86 ALA A C 1
ATOM 688 O O . ALA A 1 86 ? 20.770 -8.430 -33.149 1.00 81.94 86 ALA A O 1
ATOM 689 N N . ARG A 1 87 ? 21.825 -9.202 -31.311 1.00 81.75 87 ARG A N 1
ATOM 690 C CA . ARG A 1 87 ? 22.020 -10.578 -31.797 1.00 81.75 87 ARG A CA 1
ATOM 691 C C . ARG A 1 87 ? 20.740 -11.417 -31.768 1.00 81.75 87 ARG A C 1
ATOM 693 O O . ARG A 1 87 ? 20.498 -12.154 -32.714 1.00 81.75 87 ARG A O 1
ATOM 700 N N . GLU A 1 88 ? 19.943 -11.326 -30.703 1.00 81.38 88 GLU A N 1
ATOM 701 C CA . GLU A 1 88 ? 18.759 -12.185 -30.507 1.00 81.38 88 GLU A CA 1
ATOM 702 C C . GLU A 1 88 ? 17.485 -11.630 -31.170 1.00 81.38 88 GLU A C 1
ATOM 704 O O . GLU A 1 88 ? 16.626 -12.394 -31.608 1.00 81.38 88 GLU A O 1
ATOM 709 N N . HIS A 1 89 ? 17.341 -10.304 -31.256 1.00 76.81 89 HIS A N 1
ATOM 710 C CA . HIS A 1 89 ? 16.084 -9.651 -31.642 1.00 76.81 89 HIS A CA 1
ATOM 711 C C . HIS A 1 89 ? 16.236 -8.510 -32.662 1.00 76.81 89 HIS A C 1
ATOM 713 O O . HIS A 1 89 ? 15.245 -7.831 -32.960 1.00 76.81 89 HIS A O 1
ATOM 719 N N . GLY A 1 90 ? 17.440 -8.312 -33.211 1.00 77.06 90 GLY A N 1
ATOM 720 C CA . GLY A 1 90 ? 17.758 -7.236 -34.151 1.00 77.06 90 GLY A CA 1
ATOM 721 C C . GLY A 1 90 ? 17.886 -5.860 -33.486 1.00 77.06 90 GLY A C 1
ATOM 722 O O . GLY A 1 90 ? 17.768 -5.710 -32.268 1.00 77.06 90 GLY A O 1
ATOM 723 N N . HIS A 1 91 ? 18.147 -4.822 -34.286 1.00 72.69 91 HIS A N 1
ATOM 724 C CA . HIS A 1 91 ? 18.217 -3.451 -33.774 1.00 72.69 91 HIS A CA 1
ATOM 725 C C . HIS A 1 91 ? 16.800 -2.933 -33.497 1.00 72.69 91 HIS A C 1
ATOM 727 O O . HIS A 1 91 ? 16.028 -2.690 -34.421 1.00 72.69 91 HIS A O 1
ATOM 733 N N . ARG A 1 92 ? 16.444 -2.789 -32.218 1.00 71.88 92 ARG A N 1
ATOM 734 C CA . ARG A 1 92 ? 15.202 -2.134 -31.782 1.00 71.88 92 ARG A CA 1
ATOM 735 C C . ARG A 1 92 ? 15.544 -0.852 -31.052 1.00 71.88 92 ARG A C 1
ATOM 737 O O . ARG A 1 92 ? 16.415 -0.875 -30.191 1.00 71.88 92 ARG A O 1
ATOM 744 N N . ASP A 1 93 ? 14.821 0.228 -31.324 1.00 77.56 93 ASP A N 1
ATOM 745 C CA . ASP A 1 93 ? 15.062 1.522 -30.672 1.00 77.56 93 ASP A CA 1
ATOM 746 C C . ASP A 1 93 ? 14.546 1.582 -29.229 1.00 77.56 93 ASP A C 1
ATOM 748 O O . ASP A 1 93 ? 15.091 2.317 -28.403 1.00 77.56 93 ASP A O 1
ATOM 752 N N . VAL A 1 94 ? 13.515 0.794 -28.906 1.00 82.94 94 VAL A N 1
ATOM 753 C CA . VAL A 1 94 ? 12.852 0.781 -27.596 1.00 82.94 94 VAL A CA 1
ATOM 754 C C . VAL A 1 94 ? 12.628 -0.655 -27.134 1.00 82.94 94 VAL A C 1
ATOM 756 O O . VAL A 1 94 ? 12.153 -1.498 -27.897 1.00 82.94 94 VAL A O 1
ATOM 759 N N . VAL A 1 95 ? 12.933 -0.918 -25.865 1.00 83.38 95 VAL A N 1
ATOM 760 C CA . VAL A 1 95 ? 12.621 -2.180 -25.188 1.00 83.38 95 VAL A CA 1
ATOM 761 C C . VAL A 1 95 ? 11.715 -1.935 -23.990 1.00 83.38 95 VAL A C 1
ATOM 763 O O . VAL A 1 95 ? 11.807 -0.903 -23.317 1.00 83.38 95 VAL A O 1
ATOM 766 N N . TYR A 1 96 ? 10.832 -2.896 -23.733 1.00 82.00 96 TYR A N 1
ATOM 767 C CA . TYR A 1 96 ? 9.909 -2.869 -22.607 1.00 82.00 96 TYR A CA 1
ATOM 768 C C . TYR A 1 96 ? 10.397 -3.806 -21.509 1.00 82.00 96 TYR A C 1
ATOM 770 O O . TYR A 1 96 ? 10.863 -4.908 -21.792 1.00 82.00 96 TYR A O 1
ATOM 778 N N . PHE A 1 97 ? 10.287 -3.380 -20.256 1.00 80.31 97 PHE A N 1
ATOM 779 C CA . PHE A 1 97 ? 10.684 -4.186 -19.103 1.00 80.31 97 PHE A CA 1
ATOM 780 C C . PHE A 1 97 ? 9.691 -4.003 -17.963 1.00 80.31 97 PHE A C 1
ATOM 782 O O . PHE A 1 97 ? 9.095 -2.941 -17.819 1.00 80.31 97 PHE A O 1
ATOM 789 N N . ASN A 1 98 ? 9.506 -5.026 -17.134 1.00 79.56 98 ASN A N 1
ATOM 790 C CA . ASN A 1 98 ? 8.723 -4.877 -15.914 1.00 79.56 98 ASN A CA 1
ATOM 791 C C . ASN A 1 98 ? 9.599 -4.205 -14.845 1.00 79.56 98 ASN A C 1
ATOM 793 O O . ASN A 1 98 ? 10.705 -4.669 -14.581 1.00 79.56 98 ASN A O 1
ATOM 797 N N . LYS A 1 99 ? 9.124 -3.108 -14.250 1.00 66.94 99 LYS A N 1
ATOM 798 C CA . LYS A 1 99 ? 9.822 -2.370 -13.189 1.00 66.94 99 LYS A CA 1
ATOM 799 C C . LYS A 1 99 ? 10.010 -3.200 -11.919 1.00 66.94 99 LYS A C 1
ATOM 801 O O . LYS A 1 99 ? 10.903 -2.875 -11.145 1.00 66.94 99 LYS A O 1
ATOM 806 N N . GLY A 1 100 ? 9.199 -4.244 -11.727 1.00 61.53 100 GLY A N 1
ATOM 807 C CA . GLY A 1 100 ? 9.096 -4.947 -10.454 1.00 61.53 100 GLY A CA 1
ATOM 808 C C . GLY A 1 100 ? 8.407 -4.052 -9.426 1.00 61.53 100 GLY A C 1
ATOM 809 O O . GLY A 1 100 ? 8.736 -2.874 -9.286 1.00 61.53 100 GLY A O 1
ATOM 810 N N . LEU A 1 101 ? 7.404 -4.591 -8.746 1.00 53.03 101 LEU A N 1
ATOM 811 C CA . LEU A 1 101 ? 6.749 -3.927 -7.623 1.00 53.03 101 LEU A CA 1
ATOM 812 C C . LEU A 1 101 ? 7.039 -4.735 -6.366 1.00 53.03 101 LEU A C 1
ATOM 814 O O . LEU A 1 101 ? 6.999 -5.980 -6.471 1.00 53.03 101 LEU A O 1
#

Organism: Globodera pallida (NCBI:txid36090)

Radius of gyration: 22.55 Å; chains: 1; bounding box: 46×22×62 Å